Protein AF-A0A7W0Q5Q4-F1 (afdb_monomer_lite)

Secondary structure (DSSP, 8-state):
-THHHHTT-GGGPPPTTT--SPPEEEEETTEEEEE-TTT--EEEE----

Foldseek 3Di:
DCVCVLVVNQQPDADPVPRDDDWDWDDDDQWIWTADPPVRDIDIGRRDD

pLDDT: mean 79.26, std 9.98, range [54.41, 90.69]

Sequence (49 aa):
MLDAVAAGRPSEAGCPFCNHRPLTIEEVDFSTRISCSKCKKFIQGRFAP

Structure (mmCIF, N/CA/C/O backbone):
data_AF-A0A7W0Q5Q4-F1
#
_entry.id   AF-A0A7W0Q5Q4-F1
#
loop_
_atom_site.group_PDB
_atom_site.id
_atom_site.type_symbol
_atom_site.label_atom_id
_atom_site.label_alt_id
_atom_site.label_comp_id
_atom_site.label_asym_id
_atom_site.label_entity_id
_atom_site.label_seq_id
_atom_site.pdbx_PDB_ins_code
_atom_site.Cartn_x
_atom_site.Cartn_y
_atom_site.Cartn_z
_atom_site.occupancy
_atom_site.B_iso_or_equiv
_atom_site.auth_seq_id
_atom_site.auth_comp_id
_atom_site.auth_asym_id
_atom_site.auth_atom_id
_atom_site.pdbx_PDB_model_num
ATOM 1 N N . MET A 1 1 ? -6.535 -8.521 -7.257 1.00 58.81 1 MET A N 1
ATOM 2 C CA . MET A 1 1 ? -5.536 -8.573 -6.170 1.00 58.81 1 MET A CA 1
ATOM 3 C C . MET A 1 1 ? -4.564 -7.419 -6.401 1.00 58.81 1 MET A C 1
ATOM 5 O O . MET A 1 1 ? -4.812 -6.634 -7.309 1.00 58.81 1 MET A O 1
ATOM 9 N N . LEU A 1 2 ? -3.565 -7.204 -5.546 1.00 60.97 2 LEU A N 1
ATOM 10 C CA . LEU A 1 2 ? -2.696 -6.007 -5.535 1.00 60.97 2 LEU A CA 1
ATOM 11 C C . LEU A 1 2 ? -1.921 -5.768 -6.851 1.00 60.97 2 LEU A C 1
ATOM 13 O O . LEU A 1 2 ? -1.303 -4.722 -7.019 1.00 60.97 2 LEU A O 1
ATOM 17 N N . ASP A 1 3 ? -2.028 -6.701 -7.795 1.00 67.25 3 ASP A N 1
ATOM 18 C CA . ASP A 1 3 ? -1.525 -6.657 -9.170 1.00 67.25 3 ASP A CA 1
ATOM 19 C C . ASP A 1 3 ? -1.927 -5.384 -9.917 1.00 67.25 3 ASP A C 1
ATOM 21 O O . ASP A 1 3 ? -1.128 -4.832 -10.661 1.00 67.25 3 ASP A O 1
ATOM 25 N N . ALA A 1 4 ? -3.141 -4.870 -9.689 1.00 66.88 4 ALA A N 1
ATOM 26 C CA . ALA A 1 4 ? -3.583 -3.628 -10.321 1.00 66.88 4 ALA A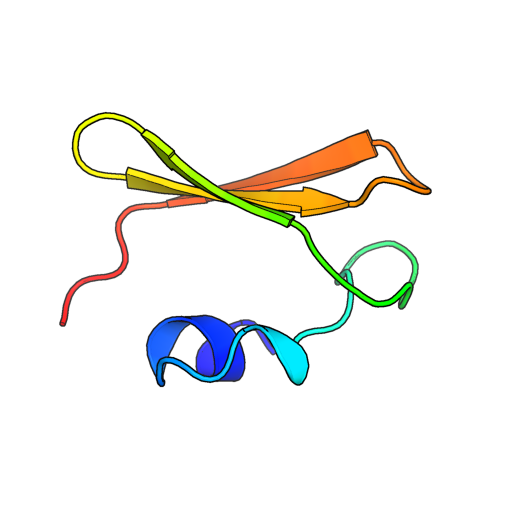 CA 1
ATOM 27 C C . ALA A 1 4 ? -2.762 -2.419 -9.842 1.00 66.88 4 ALA A C 1
ATOM 29 O O . ALA A 1 4 ? -2.473 -1.524 -10.626 1.00 66.88 4 ALA A O 1
ATOM 30 N N . VAL A 1 5 ? -2.331 -2.408 -8.575 1.00 67.94 5 VAL A N 1
ATOM 31 C CA . VAL A 1 5 ? -1.463 -1.345 -8.048 1.00 67.94 5 VAL A CA 1
ATOM 32 C C . VAL A 1 5 ? -0.055 -1.468 -8.623 1.00 67.94 5 VAL A C 1
ATOM 34 O O . VAL A 1 5 ? 0.494 -0.470 -9.079 1.00 67.94 5 VAL A O 1
ATOM 37 N N . ALA A 1 6 ? 0.491 -2.686 -8.671 1.00 69.19 6 ALA A N 1
ATOM 38 C CA . ALA A 1 6 ? 1.795 -2.950 -9.279 1.00 69.19 6 ALA A CA 1
ATOM 39 C C . ALA A 1 6 ? 1.825 -2.606 -10.783 1.00 69.19 6 ALA A C 1
ATOM 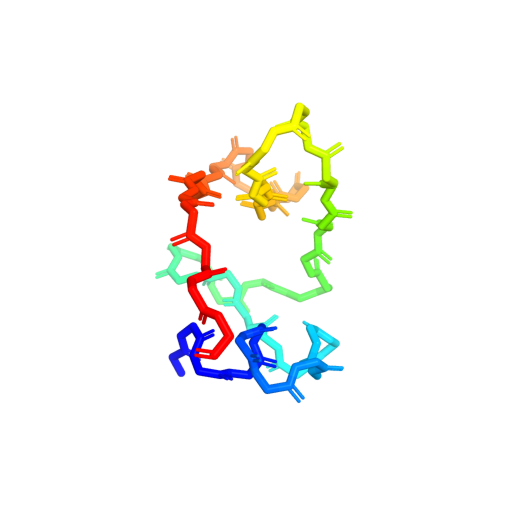41 O O . ALA A 1 6 ? 2.811 -2.075 -11.276 1.00 69.19 6 ALA A O 1
ATOM 42 N N . ALA A 1 7 ? 0.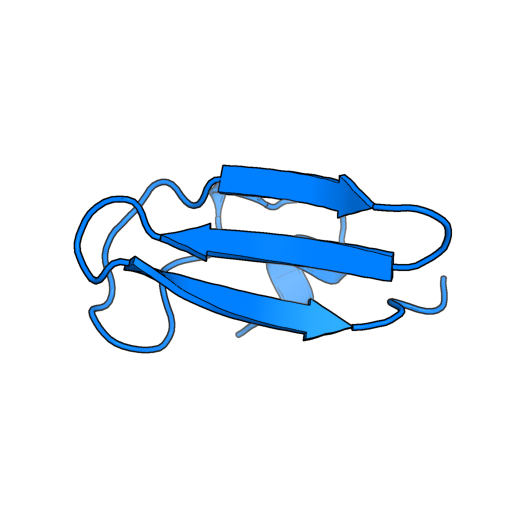720 -2.828 -11.500 1.00 69.25 7 ALA A N 1
ATOM 43 C CA . ALA A 1 7 ? 0.575 -2.507 -12.921 1.00 69.25 7 ALA A CA 1
ATOM 44 C C . ALA A 1 7 ? 0.293 -1.015 -13.208 1.00 69.25 7 ALA A C 1
ATOM 46 O O . ALA A 1 7 ? -0.062 -0.666 -14.336 1.00 69.25 7 ALA A O 1
ATOM 47 N N . GLY A 1 8 ? 0.378 -0.133 -12.204 1.00 66.06 8 GLY A N 1
ATOM 48 C CA . GLY A 1 8 ? 0.100 1.299 -12.366 1.00 66.06 8 GLY A CA 1
ATOM 49 C C . GLY A 1 8 ? -1.382 1.632 -12.575 1.00 66.06 8 GLY A C 1
ATOM 50 O O . GLY A 1 8 ? -1.712 2.718 -13.049 1.00 66.06 8 GLY A O 1
ATOM 51 N N . ARG A 1 9 ? -2.296 0.722 -12.212 1.00 70.19 9 ARG A N 1
ATOM 52 C CA . ARG A 1 9 ? -3.763 0.882 -12.291 1.00 70.19 9 ARG A CA 1
ATOM 53 C C . ARG A 1 9 ? -4.424 0.842 -10.909 1.00 70.19 9 ARG A C 1
ATOM 55 O O . ARG A 1 9 ? -5.303 0.020 -10.637 1.00 70.19 9 ARG A O 1
ATOM 62 N N . PRO A 1 10 ? -4.039 1.746 -10.000 1.00 65.75 10 PRO A N 1
ATOM 63 C CA . PRO A 1 10 ? -4.506 1.713 -8.621 1.00 65.75 10 PRO A CA 1
ATOM 64 C C . PRO A 1 10 ? -6.005 1.974 -8.459 1.00 65.75 10 PRO A C 1
ATOM 66 O O . PRO A 1 10 ? -6.617 1.497 -7.507 1.00 65.75 10 PRO A O 1
ATOM 69 N N . SER A 1 11 ? -6.614 2.667 -9.419 1.00 64.75 11 SER A N 1
ATOM 70 C CA . SER A 1 11 ? -8.050 2.952 -9.475 1.00 64.75 11 SER A CA 1
ATOM 71 C C . SER A 1 11 ? -8.910 1.689 -9.600 1.00 64.75 11 SER A C 1
ATOM 73 O O . SER A 1 11 ? -10.074 1.690 -9.204 1.00 64.75 11 SER A O 1
ATOM 75 N N . GLU A 1 12 ? -8.341 0.602 -10.132 1.00 71.44 12 GLU A N 1
ATOM 76 C CA . GLU A 1 12 ? -9.018 -0.693 -10.260 1.00 71.44 12 GLU A CA 1
ATOM 77 C C . GLU A 1 12 ? -8.879 -1.546 -8.982 1.00 71.44 12 GLU A C 1
ATOM 79 O O . GLU A 1 12 ? -9.614 -2.523 -8.793 1.00 71.44 12 GLU A O 1
ATOM 84 N N . ALA A 1 13 ? -7.984 -1.163 -8.062 1.00 74.94 13 ALA A N 1
ATOM 85 C CA . ALA A 1 13 ? -7.732 -1.890 -6.827 1.00 74.94 13 ALA A CA 1
ATOM 86 C C . ALA A 1 13 ? -8.809 -1.600 -5.765 1.00 74.94 13 ALA A C 1
ATOM 88 O O . ALA A 1 13 ? -9.050 -0.463 -5.361 1.00 74.94 13 ALA A O 1
ATOM 89 N N . GLY A 1 14 ? -9.460 -2.661 -5.285 1.00 82.44 14 GLY A N 1
ATOM 90 C CA . GLY A 1 14 ? -10.360 -2.616 -4.134 1.00 82.44 14 GLY A CA 1
ATOM 91 C C . GLY A 1 14 ? -9.644 -2.937 -2.831 1.00 82.44 14 GLY A C 1
ATOM 92 O O . GLY A 1 14 ? -8.678 -3.699 -2.814 1.00 82.44 14 GLY A O 1
ATOM 93 N N . CYS A 1 15 ? -10.130 -2.370 -1.724 1.00 86.06 15 CYS A N 1
ATOM 94 C CA . CYS A 1 15 ? -9.611 -2.685 -0.400 1.00 86.06 15 CYS A CA 1
ATOM 95 C C . CYS A 1 15 ? -9.720 -4.193 -0.133 1.00 86.06 15 CYS A C 1
ATOM 97 O O . CYS A 1 15 ? -10.841 -4.697 -0.062 1.00 86.06 15 CYS A O 1
ATOM 99 N N . PRO A 1 16 ? -8.615 -4.913 0.116 1.00 83.62 16 PRO A N 1
ATOM 100 C CA . PRO A 1 16 ? -8.668 -6.362 0.316 1.00 83.62 16 PRO A CA 1
ATOM 101 C C . PRO A 1 16 ? -9.366 -6.767 1.621 1.00 83.62 16 PRO A C 1
ATOM 103 O O . PRO A 1 16 ? -9.669 -7.935 1.820 1.00 83.62 16 PRO A O 1
ATOM 106 N N . PHE A 1 17 ? -9.639 -5.812 2.515 1.00 85.25 17 PHE A N 1
ATOM 107 C CA . PHE A 1 17 ? -10.284 -6.074 3.799 1.00 85.25 17 PHE A CA 1
ATOM 108 C C . PHE A 1 17 ? -11.793 -5.835 3.796 1.00 85.25 17 PHE A C 1
ATOM 110 O O . PHE A 1 17 ? -12.512 -6.494 4.536 1.00 85.25 17 PHE A O 1
ATOM 117 N N . CYS A 1 18 ? -12.272 -4.848 3.037 1.00 87.19 18 CYS A N 1
ATOM 118 C CA . CYS A 1 18 ? -13.681 -4.438 3.070 1.00 87.19 18 CYS A CA 1
ATOM 119 C C . CYS A 1 18 ? -14.295 -4.223 1.683 1.00 87.19 18 CYS A C 1
ATOM 121 O O . CYS A 1 18 ? -15.411 -3.716 1.577 1.00 87.19 18 CYS A O 1
ATOM 123 N N . ASN A 1 19 ? -13.554 -4.565 0.626 1.00 84.69 19 ASN A N 1
ATOM 124 C CA . ASN A 1 19 ? -13.913 -4.413 -0.784 1.00 84.69 19 ASN A CA 1
ATOM 125 C C . ASN A 1 19 ? -14.336 -2.987 -1.197 1.00 84.69 19 ASN A C 1
ATOM 127 O O . ASN A 1 19 ? -14.951 -2.781 -2.243 1.00 84.69 19 ASN A O 1
ATOM 131 N N . HIS A 1 20 ? -14.011 -1.990 -0.369 1.00 84.94 20 HIS A N 1
ATOM 132 C CA . HIS A 1 20 ? -14.306 -0.588 -0.624 1.00 84.94 20 HIS A CA 1
ATOM 133 C C . HIS A 1 20 ? -13.346 0.005 -1.656 1.00 84.94 20 HIS A C 1
ATOM 135 O O . HIS A 1 20 ? -12.165 -0.347 -1.696 1.00 84.94 20 HI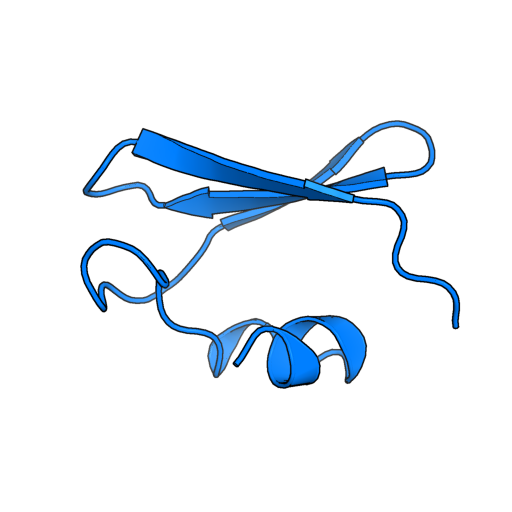S A O 1
ATOM 141 N N . ARG A 1 21 ? -13.870 0.923 -2.468 1.00 81.31 21 ARG A N 1
ATOM 142 C CA . ARG A 1 21 ? -13.166 1.680 -3.505 1.00 81.31 21 ARG A CA 1
ATOM 143 C C . ARG A 1 21 ? -13.612 3.148 -3.433 1.00 81.31 21 ARG A C 1
ATOM 145 O O . ARG A 1 21 ? -14.783 3.363 -3.108 1.00 81.31 21 ARG A O 1
ATOM 152 N N . PRO A 1 22 ? -12.746 4.123 -3.772 1.00 79.56 22 PRO A N 1
ATOM 153 C CA . PRO A 1 22 ? -11.344 3.977 -4.194 1.00 79.56 22 PRO A CA 1
ATOM 154 C C . PRO A 1 22 ? -10.362 3.814 -3.015 1.00 79.56 22 PRO A C 1
ATOM 156 O O . PRO A 1 22 ? -10.693 4.106 -1.866 1.00 79.56 22 PRO A O 1
ATOM 159 N N . LEU A 1 23 ? -9.159 3.311 -3.304 1.00 85.50 23 LEU A N 1
ATOM 160 C CA . LEU A 1 23 ? -8.033 3.272 -2.364 1.00 85.50 23 LEU A CA 1
ATOM 161 C C . LEU A 1 23 ? -7.152 4.511 -2.535 1.00 85.50 23 LEU A C 1
ATOM 163 O O . LEU A 1 23 ? -6.990 5.008 -3.647 1.00 85.50 23 LEU A O 1
ATOM 167 N N . THR A 1 24 ? -6.559 4.976 -1.440 1.00 86.38 24 THR A N 1
ATOM 168 C CA . THR A 1 24 ? -5.550 6.037 -1.452 1.00 86.38 24 THR A CA 1
ATOM 169 C C . THR A 1 24 ? -4.176 5.399 -1.580 1.00 86.38 24 THR A C 1
ATOM 171 O O . THR A 1 24 ? -3.885 4.426 -0.884 1.00 86.38 24 THR A O 1
ATOM 174 N N . ILE A 1 25 ? -3.334 5.928 -2.464 1.00 84.25 25 ILE A N 1
ATOM 175 C CA . ILE A 1 25 ? -1.962 5.455 -2.641 1.00 84.25 25 ILE A CA 1
ATOM 176 C C . ILE A 1 25 ? -1.006 6.608 -2.426 1.00 84.25 25 ILE A C 1
ATOM 178 O O . ILE A 1 25 ? -1.184 7.679 -2.998 1.00 84.25 25 ILE A O 1
ATOM 182 N N . GLU A 1 26 ? -0.008 6.363 -1.593 1.00 86.25 26 GLU A N 1
ATOM 183 C CA . GLU A 1 26 ? 1.004 7.329 -1.202 1.00 86.25 26 GLU A CA 1
ATOM 184 C C . GLU A 1 26 ? 2.374 6.669 -1.344 1.00 86.25 26 GLU A C 1
ATOM 186 O O . GLU A 1 26 ? 2.585 5.542 -0.888 1.00 86.25 26 GLU A O 1
ATOM 191 N N . GLU A 1 27 ? 3.312 7.361 -1.977 1.00 84.50 27 GLU A N 1
ATOM 192 C CA . GLU A 1 27 ? 4.717 6.966 -1.975 1.00 84.50 27 GLU A CA 1
ATOM 193 C C . GLU A 1 27 ? 5.369 7.539 -0.715 1.00 84.50 27 GLU A C 1
ATOM 195 O O . GLU A 1 27 ? 5.358 8.747 -0.483 1.00 84.50 27 GLU A O 1
ATOM 200 N N . VAL A 1 28 ? 5.885 6.654 0.136 1.00 83.56 28 VAL A N 1
ATOM 201 C CA . VAL A 1 28 ? 6.519 6.995 1.411 1.00 83.56 28 VAL A CA 1
ATOM 202 C C . VAL A 1 28 ? 7.939 6.444 1.389 1.00 83.56 28 VAL A C 1
ATOM 204 O O . VAL A 1 28 ? 8.143 5.223 1.426 1.00 83.56 28 VAL A O 1
ATOM 207 N N . ASP A 1 29 ? 8.906 7.357 1.305 1.00 83.62 29 ASP A N 1
ATOM 208 C CA . ASP A 1 29 ? 10.338 7.090 1.141 1.00 83.62 29 ASP A CA 1
ATOM 209 C C . ASP A 1 29 ? 10.640 6.228 -0.097 1.00 83.62 29 ASP A C 1
ATOM 211 O O . ASP A 1 29 ? 10.739 6.726 -1.214 1.00 83.62 29 ASP A O 1
ATOM 215 N N . PHE A 1 30 ? 10.756 4.914 0.104 1.00 82.19 30 PHE A N 1
ATOM 216 C CA . PHE A 1 30 ? 11.045 3.901 -0.918 1.00 82.19 30 PHE A CA 1
ATOM 217 C C . PHE A 1 30 ? 9.990 2.788 -0.931 1.00 82.19 30 PHE A C 1
ATOM 219 O O . PHE A 1 30 ? 10.254 1.661 -1.362 1.00 82.19 30 PHE A O 1
ATOM 226 N N . SER A 1 31 ? 8.814 3.072 -0.378 1.00 83.19 31 SER A N 1
ATOM 227 C CA . SER A 1 31 ? 7.710 2.132 -0.241 1.00 83.19 31 SER A CA 1
ATOM 228 C C . SER A 1 31 ? 6.411 2.762 -0.715 1.00 83.19 31 SER A C 1
ATOM 230 O O . SER A 1 31 ? 6.198 3.963 -0.587 1.00 83.19 31 SER A O 1
ATOM 232 N N . THR A 1 32 ? 5.514 1.941 -1.235 1.00 85.56 32 THR A N 1
ATOM 233 C CA . THR A 1 32 ? 4.168 2.368 -1.594 1.00 85.56 32 THR A CA 1
ATOM 234 C C . THR A 1 32 ? 3.231 1.966 -0.469 1.00 85.56 32 THR A C 1
ATOM 236 O O . THR A 1 32 ? 3.170 0.796 -0.071 1.00 85.56 32 THR A O 1
ATOM 239 N N . ARG A 1 33 ? 2.486 2.937 0.048 1.00 88.38 33 ARG A N 1
AT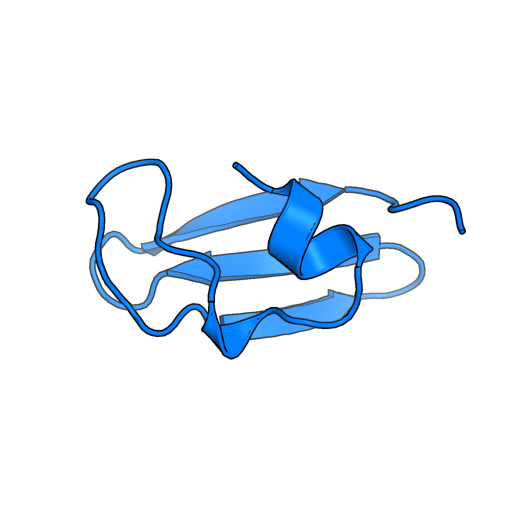OM 240 C CA . ARG A 1 33 ? 1.436 2.743 1.038 1.00 88.38 33 ARG A CA 1
ATOM 241 C C . ARG A 1 33 ? 0.080 2.855 0.360 1.00 88.38 33 ARG A C 1
ATOM 243 O O . ARG A 1 33 ? -0.259 3.877 -0.216 1.00 88.38 33 ARG A O 1
ATOM 250 N N . ILE A 1 34 ? -0.716 1.803 0.477 1.00 87.69 34 ILE A N 1
ATOM 251 C CA . ILE A 1 34 ? -2.074 1.715 -0.050 1.00 87.69 34 ILE A CA 1
ATOM 252 C C . ILE A 1 34 ? -3.021 1.714 1.144 1.00 87.69 34 ILE A C 1
ATOM 254 O O . ILE A 1 34 ? -3.041 0.747 1.907 1.00 87.69 34 ILE A O 1
ATOM 258 N N . SER A 1 35 ? -3.798 2.773 1.339 1.00 89.62 35 SER A N 1
ATOM 259 C CA . SER A 1 35 ? -4.695 2.944 2.483 1.00 89.62 35 SER A CA 1
ATOM 260 C C . SER A 1 35 ? -6.168 3.008 2.064 1.00 89.62 35 SER A C 1
ATOM 262 O O . SER A 1 35 ? -6.528 3.455 0.977 1.00 89.62 35 SER A O 1
ATOM 264 N N . CYS A 1 36 ? -7.054 2.502 2.926 1.00 89.38 36 CYS A N 1
ATOM 265 C CA . CYS A 1 36 ? -8.499 2.565 2.725 1.00 89.38 36 CYS A CA 1
ATOM 266 C C . CYS A 1 36 ? -9.132 3.564 3.694 1.00 89.38 36 CYS A C 1
ATOM 268 O O . CYS A 1 36 ? -9.049 3.388 4.909 1.00 89.38 36 CYS A O 1
ATOM 270 N N . SER A 1 37 ? -9.851 4.552 3.164 1.00 87.88 37 SER A N 1
ATOM 271 C CA . SER A 1 3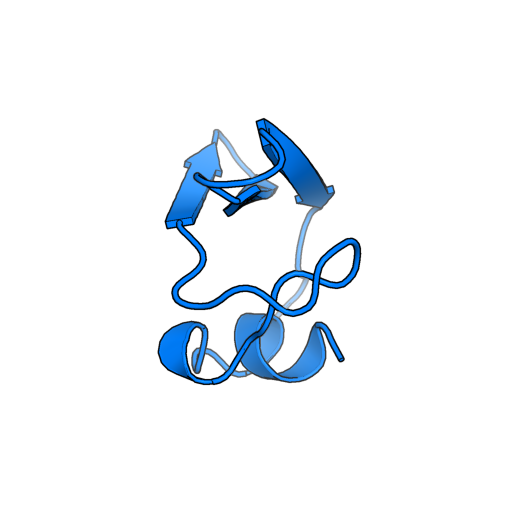7 ? -10.560 5.569 3.953 1.00 87.88 37 SER A CA 1
ATOM 272 C C . SER A 1 37 ? -11.689 4.997 4.822 1.00 87.88 37 SER A C 1
ATOM 274 O O . SER A 1 37 ? -11.933 5.496 5.919 1.00 87.88 37 SER A O 1
ATOM 276 N N . LYS A 1 38 ? -12.350 3.918 4.376 1.00 89.44 38 LYS A N 1
ATOM 277 C CA . LYS A 1 38 ? -13.489 3.311 5.085 1.00 89.44 38 LYS A CA 1
ATOM 278 C C . LYS A 1 38 ? -13.072 2.485 6.296 1.00 89.44 38 LYS A C 1
ATOM 280 O O . LYS A 1 38 ? -13.582 2.697 7.389 1.00 89.44 38 LYS A O 1
ATOM 285 N N . CYS A 1 39 ? -12.173 1.519 6.112 1.00 90.69 39 CYS A N 1
ATOM 286 C CA . CYS A 1 39 ? -11.766 0.619 7.196 1.00 90.69 39 CYS A CA 1
ATOM 287 C C . CYS A 1 39 ? -10.458 1.036 7.880 1.00 90.69 39 CYS A C 1
ATOM 289 O O . CYS A 1 39 ? -10.003 0.327 8.774 1.00 90.69 39 CYS A O 1
ATOM 291 N N . LYS A 1 40 ? -9.831 2.137 7.435 1.00 87.75 40 LYS A N 1
ATOM 292 C CA . LYS A 1 40 ? -8.556 2.685 7.937 1.00 87.75 40 LYS A CA 1
ATOM 293 C C . LYS A 1 40 ? -7.371 1.707 7.920 1.00 87.75 40 LYS A C 1
ATOM 295 O O . LYS A 1 40 ? -6.328 1.983 8.503 1.00 87.75 40 LYS A O 1
ATOM 300 N N . LYS A 1 41 ? -7.512 0.565 7.239 1.00 89.25 41 LYS A N 1
ATOM 301 C CA . LYS A 1 41 ? -6.432 -0.408 7.041 1.00 89.25 41 LYS A CA 1
ATOM 302 C C . LYS A 1 41 ? -5.561 0.016 5.871 1.00 89.25 41 LYS A C 1
ATOM 304 O O . LYS A 1 41 ? -6.043 0.656 4.934 1.00 89.25 41 LYS A O 1
ATOM 309 N N . PHE A 1 42 ? -4.298 -0.384 5.919 1.00 87.00 42 PHE A N 1
ATOM 310 C CA . PHE A 1 42 ? -3.338 -0.109 4.867 1.00 87.00 42 PHE A CA 1
ATOM 311 C C . PHE A 1 42 ? -2.437 -1.313 4.603 1.00 87.00 42 PHE A C 1
ATOM 313 O O . PHE A 1 42 ? -2.287 -2.189 5.456 1.00 87.00 42 PHE A O 1
ATOM 320 N N . ILE A 1 43 ? -1.854 -1.339 3.411 1.00 86.62 43 ILE A N 1
ATOM 321 C CA . ILE A 1 43 ? -0.791 -2.255 3.009 1.00 86.62 43 ILE A CA 1
ATOM 322 C C . ILE A 1 43 ? 0.381 -1.378 2.606 1.00 86.62 43 ILE A C 1
ATOM 324 O O . ILE A 1 43 ? 0.210 -0.446 1.827 1.00 86.62 43 ILE A O 1
ATOM 328 N N . GLN A 1 44 ? 1.550 -1.651 3.163 1.00 87.19 44 GLN A N 1
ATOM 329 C CA . GLN A 1 44 ? 2.774 -0.950 2.815 1.00 87.19 44 GLN A CA 1
ATOM 330 C C . GLN A 1 44 ? 3.794 -1.979 2.363 1.00 87.19 44 GLN A C 1
ATOM 332 O O . GLN A 1 44 ? 3.993 -2.997 3.026 1.00 87.19 44 GLN A O 1
ATOM 337 N N . GLY A 1 45 ? 4.410 -1.722 1.222 1.00 85.38 45 GLY A N 1
ATOM 338 C CA . GLY A 1 45 ? 5.394 -2.621 0.653 1.00 85.38 45 GLY A CA 1
ATOM 339 C C . GLY A 1 45 ? 6.239 -1.911 -0.382 1.00 85.38 45 GLY A C 1
ATOM 340 O O . GLY A 1 45 ? 5.881 -0.850 -0.889 1.00 85.38 45 GLY A O 1
ATOM 341 N N . ARG A 1 46 ? 7.384 -2.507 -0.689 1.00 82.06 46 ARG A N 1
ATOM 342 C CA . ARG A 1 46 ? 8.194 -2.095 -1.825 1.00 82.06 46 ARG A CA 1
ATOM 343 C C . ARG A 1 46 ? 7.724 -2.902 -3.026 1.00 82.06 46 ARG A C 1
ATOM 345 O O . ARG A 1 46 ? 7.904 -4.117 -3.048 1.00 82.06 46 ARG A O 1
ATOM 352 N N . PHE A 1 47 ? 7.088 -2.242 -3.983 1.00 69.50 47 PHE A N 1
ATOM 353 C CA . PHE A 1 47 ? 6.754 -2.867 -5.255 1.00 69.50 47 PHE A CA 1
ATOM 354 C C . PHE A 1 47 ? 8.001 -2.739 -6.127 1.00 69.50 47 PHE A C 1
ATOM 356 O O . PHE A 1 47 ? 8.406 -1.633 -6.479 1.00 69.50 47 PHE A O 1
ATOM 363 N N . ALA A 1 48 ? 8.697 -3.856 -6.342 1.00 57.78 48 ALA A N 1
ATOM 364 C CA . ALA A 1 48 ? 9.764 -3.903 -7.333 1.00 57.78 48 ALA A CA 1
ATOM 365 C C . ALA A 1 48 ? 9.136 -3.733 -8.733 1.00 57.78 48 ALA A C 1
ATOM 367 O O . ALA A 1 48 ? 8.028 -4.242 -8.928 1.00 57.78 48 ALA A O 1
ATOM 368 N N . PRO A 1 49 ? 9.788 -2.993 -9.650 1.00 54.41 49 PRO A N 1
ATOM 369 C CA . PRO A 1 49 ? 9.328 -2.855 -11.030 1.00 54.41 49 PRO A CA 1
ATOM 370 C C . PRO A 1 49 ? 9.322 -4.192 -11.780 1.00 54.41 49 PRO A C 1
ATOM 372 O O . PRO A 1 49 ? 10.113 -5.091 -11.405 1.00 54.41 49 PRO A O 1
#

Radius of gyration: 9.96 Å; chains: 1; bounding box: 25×16×21 Å